Protein AF-A0A172TV14-F1 (afdb_monomer_lite)

Secondary structure (DSSP, 8-state):
-EEEEEEEETTEEEEEEEEEEETTEEEEEEEEE--SSS-PPPSEEEEEE-SSSEEESSS-HHHHHHHHHHHHHHHHHT----

Foldseek 3Di:
DWDWAWAQDPNWTWIWIWDDPDVQKIKTATDDTPDDDPCDDDRIKIWGDDPPAIDIPDDDRRRNRRVVVRVVVCVVVVDDDD

Structure (mmCIF, N/CA/C/O backbone):
data_AF-A0A172TV14-F1
#
_entry.id   AF-A0A172TV14-F1
#
loop_
_atom_site.group_PDB
_atom_site.id
_atom_site.type_symbol
_atom_site.label_atom_id
_atom_site.label_alt_id
_atom_site.label_comp_id
_atom_site.label_asym_id
_atom_site.label_entity_id
_atom_site.label_seq_id
_atom_site.pdbx_PDB_ins_code
_atom_site.Cartn_x
_atom_site.Cartn_y
_atom_site.Cartn_z
_atom_site.occupancy
_atom_site.B_iso_or_equiv
_atom_site.auth_seq_id
_atom_site.auth_comp_id
_atom_site.auth_asym_id
_atom_site.auth_atom_id
_atom_site.pdbx_PDB_model_num
ATOM 1 N N . MET A 1 1 ? 12.690 5.290 -5.136 1.00 83.12 1 MET A N 1
ATOM 2 C CA . MET A 1 1 ? 11.343 5.900 -5.087 1.00 83.12 1 MET A CA 1
ATOM 3 C C . MET A 1 1 ? 10.775 5.656 -3.704 1.00 83.12 1 MET A C 1
ATOM 5 O O . MET A 1 1 ? 10.834 4.519 -3.248 1.00 83.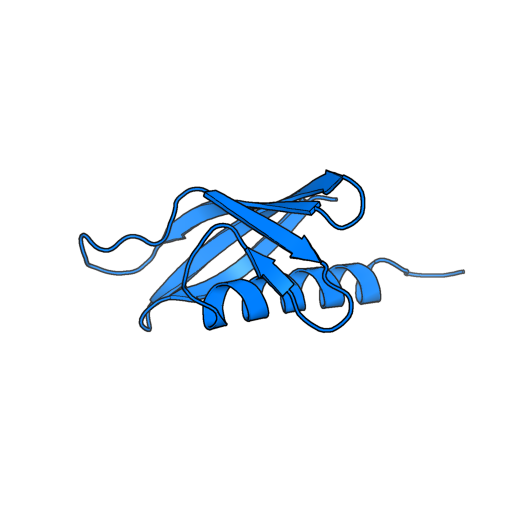12 1 MET A O 1
ATOM 9 N N . GLU A 1 2 ? 10.252 6.702 -3.072 1.00 89.38 2 GLU A N 1
ATOM 10 C CA . GLU A 1 2 ? 9.466 6.616 -1.840 1.00 89.38 2 GLU A CA 1
ATOM 11 C C . GLU A 1 2 ? 8.170 7.416 -2.043 1.00 89.38 2 GLU A C 1
ATOM 13 O O . GLU A 1 2 ? 8.196 8.508 -2.622 1.00 89.38 2 GLU A O 1
ATOM 18 N N . LEU A 1 3 ? 7.037 6.843 -1.639 1.00 94.38 3 LEU A N 1
ATOM 19 C CA . LEU A 1 3 ? 5.700 7.417 -1.791 1.00 94.38 3 LEU A CA 1
ATOM 20 C C . LEU A 1 3 ? 4.895 7.170 -0.520 1.00 94.38 3 LEU A C 1
ATOM 22 O O . LEU A 1 3 ? 4.930 6.076 0.025 1.00 94.38 3 LEU A O 1
ATOM 26 N N . LYS A 1 4 ? 4.110 8.155 -0.085 1.00 96.12 4 LYS A N 1
ATOM 27 C CA . LYS A 1 4 ? 3.092 7.947 0.946 1.00 96.12 4 LYS A CA 1
ATOM 28 C C . LYS A 1 4 ? 1.733 7.767 0.284 1.00 96.12 4 LYS A C 1
ATOM 30 O O . LYS A 1 4 ? 1.390 8.543 -0.605 1.00 96.12 4 LYS A O 1
ATOM 35 N N . ALA A 1 5 ? 0.982 6.767 0.724 1.00 96.12 5 ALA A N 1
ATOM 36 C CA . ALA A 1 5 ? -0.364 6.487 0.246 1.00 96.12 5 ALA A CA 1
ATOM 37 C C . ALA A 1 5 ? -1.313 6.311 1.432 1.00 96.12 5 ALA A C 1
ATOM 39 O O . ALA A 1 5 ? -0.925 5.779 2.474 1.00 96.12 5 ALA A O 1
ATOM 40 N N . VAL A 1 6 ? -2.553 6.756 1.260 1.00 96.25 6 VAL A N 1
ATOM 41 C CA . VAL A 1 6 ? -3.641 6.507 2.206 1.00 96.25 6 VAL A CA 1
ATOM 42 C C . VAL A 1 6 ? -4.631 5.590 1.514 1.00 96.25 6 VAL A C 1
ATOM 44 O O . VAL A 1 6 ? -5.039 5.879 0.392 1.00 96.25 6 VAL A O 1
ATOM 47 N N . VAL A 1 7 ? -4.980 4.493 2.173 1.00 94.69 7 VAL A N 1
ATOM 48 C CA . VAL A 1 7 ? -5.927 3.496 1.666 1.00 94.69 7 VAL A CA 1
ATOM 49 C C . VAL A 1 7 ? -7.006 3.233 2.696 1.00 94.69 7 VAL A C 1
ATOM 51 O O . VAL A 1 7 ? -6.766 3.348 3.904 1.00 94.69 7 VAL A O 1
ATOM 54 N N . MET A 1 8 ? -8.196 2.882 2.226 1.00 93.62 8 MET A N 1
ATOM 55 C CA . MET A 1 8 ? -9.301 2.550 3.116 1.00 93.62 8 MET A CA 1
ATOM 56 C C . MET A 1 8 ? -9.226 1.074 3.489 1.00 93.62 8 MET A C 1
ATOM 58 O O . MET A 1 8 ? -9.366 0.200 2.641 1.00 93.62 8 MET A O 1
ATOM 62 N N . TYR A 1 9 ? -9.050 0.783 4.776 1.00 91.31 9 TYR A N 1
ATOM 63 C CA . TYR A 1 9 ? -9.077 -0.577 5.297 1.00 91.31 9 TYR A CA 1
ATOM 64 C C . TYR A 1 9 ? -10.245 -0.729 6.263 1.00 91.31 9 TYR A C 1
ATOM 66 O O . TYR A 1 9 ? -10.281 -0.108 7.323 1.00 91.31 9 TYR A O 1
ATOM 74 N N . LYS A 1 10 ? -11.229 -1.556 5.887 1.00 90.06 10 LYS A N 1
ATOM 75 C CA . LYS A 1 10 ? -12.448 -1.801 6.687 1.00 90.06 10 LYS A CA 1
ATOM 76 C C . LYS A 1 10 ? -13.184 -0.515 7.095 1.00 90.06 10 LYS A C 1
ATOM 78 O O . LYS A 1 10 ? -13.756 -0.443 8.177 1.00 90.06 10 LYS A O 1
ATOM 83 N N . GLY A 1 11 ? -13.186 0.475 6.202 1.00 90.38 11 GLY A N 1
ATOM 84 C CA . GLY A 1 11 ? -13.848 1.764 6.413 1.00 90.38 11 GLY A CA 1
ATOM 85 C C . GLY A 1 11 ? -13.017 2.792 7.181 1.00 90.38 11 GLY A C 1
ATOM 86 O O . GLY A 1 11 ? -13.501 3.898 7.386 1.00 90.38 11 GLY A O 1
ATOM 87 N N . GLU A 1 12 ? -11.778 2.467 7.551 1.00 93.94 12 GLU A N 1
ATOM 88 C CA . GLU A 1 12 ? -10.899 3.345 8.324 1.00 93.94 12 GLU A CA 1
ATOM 89 C C . GLU A 1 12 ? -9.605 3.664 7.545 1.00 93.94 12 GLU A C 1
ATOM 91 O O . GLU A 1 12 ? -9.087 2.793 6.834 1.00 93.94 12 GLU A O 1
ATOM 96 N N . PRO A 1 13 ? -9.040 4.880 7.669 1.00 94.62 13 PRO A N 1
ATOM 97 C CA . PRO A 1 13 ? -7.814 5.256 6.968 1.00 94.62 13 PRO A CA 1
ATOM 98 C C . PRO A 1 13 ? -6.574 4.507 7.473 1.00 94.62 13 PRO A C 1
ATOM 100 O O . PRO A 1 13 ? -6.250 4.522 8.668 1.00 94.62 13 PRO A O 1
ATOM 103 N N . ALA A 1 14 ? -5.819 3.927 6.540 1.00 95.75 14 ALA A N 1
ATOM 104 C CA . ALA A 1 14 ? -4.500 3.352 6.770 1.00 95.75 14 ALA A CA 1
ATOM 105 C C . ALA A 1 14 ? -3.448 4.072 5.915 1.00 95.75 14 ALA A C 1
ATOM 107 O O . ALA A 1 14 ? -3.551 4.153 4.693 1.00 95.75 14 ALA A O 1
ATOM 108 N N . HIS A 1 15 ? -2.418 4.599 6.570 1.00 97.12 15 HIS A N 1
ATOM 109 C CA . HIS A 1 15 ? -1.334 5.356 5.952 1.00 97.12 15 HIS A CA 1
ATOM 110 C C . HIS A 1 15 ? -0.128 4.448 5.757 1.00 97.12 15 HIS A C 1
ATOM 112 O O . HIS A 1 15 ? 0.393 3.908 6.732 1.00 97.12 15 HIS A O 1
ATOM 118 N N . TYR A 1 16 ? 0.359 4.335 4.528 1.00 97.19 16 TYR A N 1
ATOM 119 C CA . TYR A 1 16 ? 1.503 3.508 4.158 1.00 97.19 16 TYR A CA 1
ATOM 120 C C . TYR A 1 16 ? 2.641 4.349 3.570 1.00 97.19 16 TYR A C 1
ATOM 122 O O . TYR A 1 16 ? 2.398 5.271 2.791 1.00 97.19 16 TYR A O 1
ATOM 130 N N . SER A 1 17 ? 3.888 4.006 3.907 1.00 97.12 17 SER A N 1
ATOM 131 C CA . SER A 1 17 ? 5.071 4.382 3.123 1.00 97.12 17 SER A CA 1
ATOM 132 C C . SER A 1 17 ? 5.413 3.240 2.179 1.00 97.12 17 SER A C 1
ATOM 134 O O . SER A 1 17 ? 5.606 2.109 2.616 1.00 97.12 17 SER A O 1
ATOM 136 N N . ILE A 1 18 ? 5.473 3.534 0.889 1.00 96.50 18 ILE A N 1
ATOM 137 C CA . ILE A 1 18 ? 5.773 2.594 -0.179 1.00 96.50 18 ILE A CA 1
ATOM 138 C C . ILE A 1 18 ? 7.187 2.871 -0.672 1.00 96.50 18 ILE A C 1
ATOM 140 O O . ILE A 1 18 ? 7.481 3.957 -1.180 1.00 96.50 18 ILE A O 1
ATOM 144 N N . T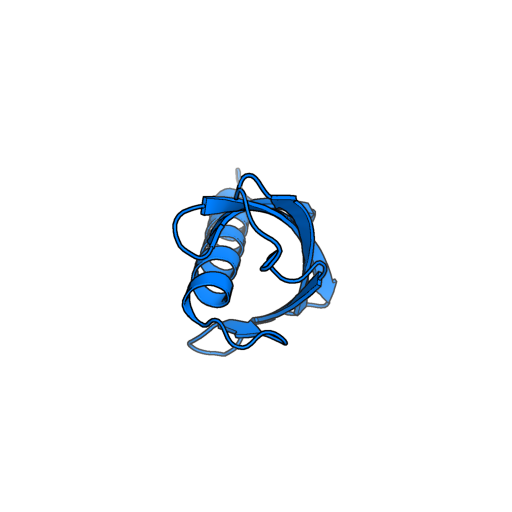HR A 1 19 ? 8.048 1.867 -0.581 1.00 96.25 19 THR A N 1
ATOM 145 C CA . THR A 1 19 ? 9.411 1.903 -1.109 1.00 96.25 19 THR A CA 1
ATOM 146 C C . THR A 1 19 ? 9.561 0.898 -2.244 1.00 96.25 19 THR A C 1
ATOM 148 O O . THR A 1 19 ? 8.965 -0.177 -2.236 1.00 96.25 19 THR A O 1
ATOM 151 N N . SER A 1 20 ? 10.340 1.251 -3.269 1.00 93.81 20 SER A N 1
ATOM 152 C CA . SER A 1 20 ? 10.710 0.297 -4.322 1.00 93.81 20 SER A CA 1
ATOM 153 C C . SER A 1 20 ? 11.932 -0.499 -3.877 1.00 93.81 20 SER A C 1
ATOM 155 O O . SER A 1 20 ? 12.970 0.092 -3.585 1.00 93.81 20 SER A O 1
ATOM 157 N N . GLU A 1 21 ? 11.814 -1.826 -3.848 1.00 90.38 21 GLU A N 1
ATOM 158 C CA . GLU A 1 21 ? 12.948 -2.718 -3.579 1.00 90.38 21 GLU A CA 1
ATOM 159 C C . GLU A 1 21 ? 13.673 -3.085 -4.877 1.00 90.38 21 GLU A C 1
ATOM 161 O O . GLU A 1 21 ? 14.899 -3.025 -4.966 1.00 90.38 21 GLU A O 1
ATOM 166 N N . LYS A 1 22 ? 12.903 -3.466 -5.904 1.00 89.25 22 LYS A N 1
ATOM 167 C CA . LYS A 1 22 ? 13.384 -3.833 -7.244 1.00 89.25 22 LYS A CA 1
ATOM 168 C C . LYS A 1 22 ? 12.365 -3.399 -8.294 1.00 89.25 22 LYS A C 1
ATOM 170 O O . LYS A 1 22 ? 11.251 -2.986 -7.972 1.00 89.25 22 LYS A O 1
ATOM 175 N N . ARG A 1 23 ? 12.719 -3.516 -9.578 1.00 87.62 23 ARG A N 1
ATOM 176 C CA . ARG A 1 23 ? 11.810 -3.178 -10.682 1.00 87.62 23 ARG A CA 1
ATOM 177 C C . ARG A 1 23 ? 10.516 -3.994 -10.575 1.00 87.62 23 ARG A C 1
ATOM 179 O O . ARG A 1 23 ? 10.544 -5.212 -10.706 1.00 87.62 23 ARG A O 1
ATOM 186 N N . GLY A 1 24 ? 9.398 -3.304 -10.349 1.00 90.69 24 GLY A N 1
ATOM 187 C CA . GLY A 1 24 ? 8.079 -3.923 -10.203 1.00 90.69 24 GLY A CA 1
ATOM 188 C C . GLY A 1 24 ? 7.803 -4.560 -8.836 1.00 90.69 24 GLY A C 1
ATOM 189 O O . GLY A 1 24 ? 6.749 -5.166 -8.688 1.00 90.69 24 GLY A O 1
ATOM 190 N N . ILE A 1 25 ? 8.701 -4.423 -7.852 1.00 94.62 25 ILE A N 1
ATOM 191 C CA . ILE A 1 25 ? 8.534 -4.945 -6.488 1.00 94.62 25 ILE A CA 1
ATOM 192 C C . ILE A 1 25 ? 8.601 -3.784 -5.496 1.00 94.62 25 ILE A C 1
ATOM 194 O O . ILE A 1 25 ? 9.571 -3.017 -5.476 1.00 94.62 25 ILE A O 1
ATOM 198 N N . PHE A 1 26 ? 7.569 -3.674 -4.668 1.00 96.00 26 PHE A N 1
ATOM 199 C CA . PHE A 1 26 ? 7.378 -2.587 -3.720 1.00 96.00 26 PHE A CA 1
ATOM 200 C C . PHE A 1 26 ? 7.034 -3.134 -2.342 1.00 96.00 26 PHE A C 1
ATOM 202 O O . PHE A 1 26 ? 6.346 -4.145 -2.221 1.00 96.00 26 PHE A O 1
ATOM 209 N N . ASN A 1 27 ? 7.480 -2.440 -1.306 1.00 96.88 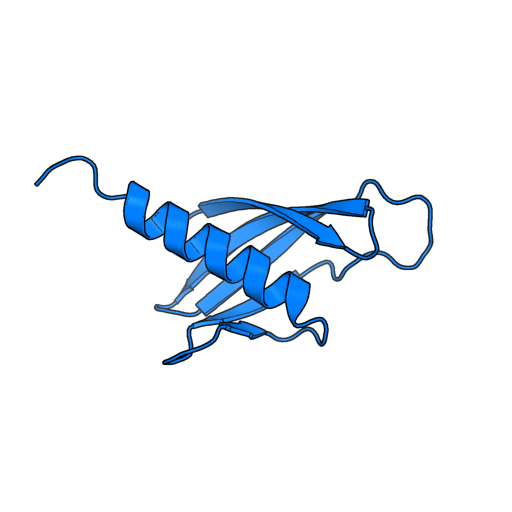27 ASN A N 1
ATOM 210 C CA . ASN A 1 27 ? 7.151 -2.744 0.075 1.00 96.88 27 ASN A CA 1
ATOM 211 C C . ASN A 1 27 ? 6.363 -1.575 0.657 1.00 96.88 27 ASN A C 1
ATOM 213 O O . ASN A 1 27 ? 6.855 -0.448 0.692 1.00 96.88 27 ASN A O 1
ATOM 217 N N . ALA A 1 28 ? 5.127 -1.836 1.068 1.00 96.94 28 ALA A N 1
ATOM 218 C CA . ALA A 1 28 ? 4.271 -0.871 1.733 1.00 96.94 28 ALA A CA 1
ATOM 219 C C . ALA A 1 28 ? 4.312 -1.119 3.241 1.00 96.94 28 ALA A C 1
ATOM 221 O O . ALA A 1 28 ? 3.800 -2.126 3.726 1.00 96.94 28 ALA A O 1
ATOM 222 N N . ARG A 1 29 ? 4.898 -0.187 3.990 1.00 97.00 29 ARG A N 1
ATOM 223 C CA . ARG A 1 29 ? 4.984 -0.220 5.449 1.00 97.00 29 ARG A CA 1
ATOM 224 C C . ARG A 1 29 ? 3.940 0.694 6.076 1.00 97.00 29 ARG A C 1
ATOM 226 O O . ARG A 1 29 ? 3.890 1.879 5.752 1.00 97.00 29 ARG A O 1
ATOM 233 N N . LEU A 1 30 ? 3.135 0.160 6.986 1.00 96.44 30 LEU A N 1
ATOM 234 C CA . LEU A 1 30 ? 2.143 0.923 7.732 1.00 96.44 30 LEU A CA 1
ATOM 235 C C . LEU A 1 30 ? 2.848 1.965 8.606 1.00 96.44 30 LEU A C 1
ATOM 237 O O . LEU A 1 30 ? 3.742 1.646 9.388 1.00 96.44 30 LEU A O 1
ATOM 241 N N . LEU A 1 31 ? 2.431 3.217 8.467 1.00 96.00 31 LEU A N 1
ATOM 242 C CA . LEU A 1 31 ? 2.876 4.339 9.289 1.00 96.00 31 LEU A CA 1
ATOM 243 C C . LEU A 1 31 ? 1.878 4.632 10.403 1.00 96.00 31 LEU A C 1
ATOM 245 O O . LEU A 1 31 ? 2.262 4.897 11.539 1.00 96.00 31 LEU A O 1
ATOM 249 N N . LYS A 1 32 ? 0.590 4.635 10.054 1.00 94.75 32 LYS A N 1
ATOM 250 C CA . LYS A 1 32 ? -0.498 5.014 10.951 1.00 94.75 32 LYS A CA 1
ATOM 251 C C . LYS A 1 32 ? -1.787 4.340 10.505 1.00 94.75 32 LYS A C 1
ATOM 253 O O . LYS A 1 32 ? -2.074 4.286 9.315 1.00 94.75 32 LYS A O 1
ATOM 258 N N . TYR A 1 33 ? -2.583 3.889 11.461 1.00 94.62 33 TYR A N 1
ATOM 259 C CA . TYR A 1 33 ? -3.948 3.431 11.235 1.00 94.62 33 TYR A CA 1
ATOM 260 C C . TYR A 1 33 ? -4.878 4.187 12.180 1.00 94.62 33 TYR A C 1
ATOM 262 O O . TYR A 1 33 ? -4.562 4.332 13.359 1.00 94.62 33 TYR A O 1
ATOM 270 N N . GLU A 1 34 ? -5.986 4.710 11.658 1.00 92.88 34 GLU A N 1
ATOM 271 C CA . GLU A 1 34 ? -6.915 5.555 12.425 1.00 92.88 34 GLU A CA 1
ATOM 272 C C . GLU A 1 34 ? -8.138 4.791 12.954 1.00 92.88 34 GLU A C 1
ATOM 274 O O . GLU A 1 34 ? -8.970 5.363 13.655 1.00 92.88 34 GLU A O 1
ATOM 279 N N . GLY A 1 35 ? -8.225 3.484 12.691 1.00 88.94 35 GLY A N 1
ATOM 280 C CA . GLY A 1 35 ? -9.333 2.659 13.161 1.00 88.94 35 GLY A CA 1
ATOM 281 C C . GLY A 1 35 ? -9.265 2.306 14.650 1.00 88.94 35 GLY A C 1
ATOM 282 O O . GLY A 1 35 ? -8.199 2.144 15.243 1.00 88.94 35 GLY A O 1
ATOM 283 N N . LYS A 1 36 ? -10.441 2.119 15.259 1.00 78.38 36 LYS A N 1
ATOM 284 C CA . LYS A 1 36 ? -10.617 1.953 16.716 1.00 78.38 36 LYS A CA 1
ATOM 285 C C . LYS A 1 36 ? -10.343 0.546 17.285 1.00 78.38 36 LYS A C 1
ATOM 287 O O . LYS A 1 36 ? -10.547 0.348 18.476 1.00 78.38 36 LYS A O 1
ATOM 292 N N . ASN A 1 37 ? -9.926 -0.444 16.485 1.00 68.75 37 ASN A N 1
ATOM 293 C CA . ASN A 1 37 ? -9.986 -1.867 16.878 1.00 68.75 37 ASN A CA 1
ATOM 294 C C . ASN A 1 37 ? -8.719 -2.698 16.598 1.00 68.75 37 ASN A C 1
ATOM 296 O O . ASN A 1 37 ? -7.965 -2.419 15.670 1.00 68.75 37 ASN A O 1
ATOM 300 N N . ALA A 1 38 ? -8.597 -3.818 17.333 1.00 63.53 38 ALA A N 1
ATOM 301 C CA . ALA A 1 38 ? -7.540 -4.849 17.300 1.00 63.53 38 ALA A CA 1
ATOM 302 C C . ALA A 1 38 ? -7.333 -5.584 15.955 1.00 63.53 38 ALA A C 1
ATOM 304 O O . ALA A 1 38 ? -6.536 -6.513 15.863 1.00 63.53 38 ALA A O 1
ATOM 305 N N . LYS A 1 39 ? -8.058 -5.195 14.905 1.00 76.75 39 LYS A N 1
ATOM 306 C CA . LYS A 1 39 ? -7.838 -5.674 13.538 1.00 76.75 39 LYS A CA 1
ATOM 307 C C . LYS A 1 39 ? -7.071 -4.596 12.795 1.00 76.75 39 LYS A C 1
ATOM 309 O O . LYS A 1 39 ? -7.622 -3.976 11.894 1.00 76.75 39 LYS A O 1
ATOM 314 N N . THR A 1 40 ? -5.844 -4.330 13.224 1.00 86.06 40 THR A N 1
ATOM 315 C CA . THR A 1 40 ? -4.939 -3.452 12.486 1.00 86.06 40 THR A CA 1
ATOM 316 C C . THR A 1 40 ? -4.674 -4.051 11.102 1.00 86.06 40 THR A C 1
ATOM 318 O O . THR A 1 40 ? -4.713 -5.278 10.933 1.00 86.06 40 THR A O 1
ATOM 321 N N . PRO A 1 41 ? -4.482 -3.217 10.074 1.00 91.12 41 PRO A N 1
ATOM 322 C CA . PRO A 1 41 ? -4.014 -3.716 8.795 1.00 91.12 41 PRO A CA 1
ATOM 323 C C . PRO A 1 41 ? -2.557 -4.198 8.942 1.00 91.12 41 PRO A C 1
ATOM 325 O O . PRO A 1 41 ? -1.895 -3.870 9.933 1.00 91.12 41 PRO A O 1
ATOM 328 N N . PRO A 1 42 ? -2.034 -4.983 7.990 1.00 92.00 42 PRO A N 1
ATOM 329 C CA . PRO A 1 42 ? -0.668 -5.482 8.072 1.00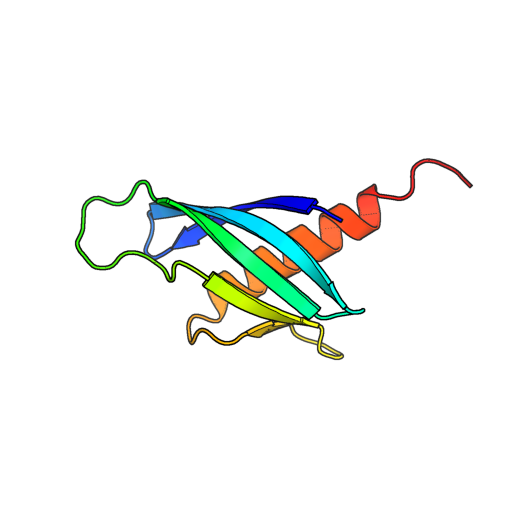 92.00 42 PRO A CA 1
ATOM 330 C C . PRO A 1 42 ? 0.348 -4.350 8.153 1.00 92.00 42 PRO A C 1
ATOM 332 O O . PRO A 1 42 ? 0.247 -3.356 7.428 1.00 92.00 42 PRO A O 1
ATOM 335 N N . GLU A 1 43 ? 1.362 -4.550 8.992 1.00 94.56 43 GLU A N 1
ATOM 336 C CA . GLU A 1 43 ? 2.463 -3.601 9.162 1.00 94.56 43 GLU A CA 1
ATOM 337 C C . GLU A 1 43 ? 3.341 -3.482 7.917 1.00 94.56 43 GLU A C 1
ATOM 339 O O . GLU A 1 43 ? 3.925 -2.431 7.668 1.00 94.56 43 GLU A O 1
ATOM 344 N N . SER A 1 44 ? 3.448 -4.556 7.138 1.00 95.25 44 SER A N 1
ATOM 345 C CA . SER A 1 44 ? 4.194 -4.590 5.888 1.00 95.25 44 SER A CA 1
ATOM 346 C C . SER A 1 44 ? 3.442 -5.433 4.870 1.00 95.25 44 SER A C 1
ATOM 348 O O . SER A 1 44 ? 2.923 -6.504 5.187 1.00 95.25 44 SER A O 1
ATOM 350 N N . ILE A 1 45 ? 3.372 -4.920 3.648 1.00 96.06 45 ILE A N 1
ATOM 351 C CA . ILE A 1 45 ? 2.759 -5.578 2.506 1.00 96.06 45 ILE A CA 1
ATOM 352 C C . ILE A 1 45 ? 3.763 -5.514 1.359 1.00 96.06 45 ILE A C 1
ATOM 354 O O . ILE A 1 45 ? 4.046 -4.445 0.821 1.00 96.06 45 ILE A O 1
ATOM 358 N N . LEU A 1 46 ? 4.282 -6.670 0.953 1.00 96.06 46 LEU A N 1
ATOM 359 C CA . LEU A 1 46 ? 4.966 -6.806 -0.328 1.00 96.06 46 LEU A CA 1
ATOM 360 C C . LEU A 1 46 ? 3.932 -6.735 -1.452 1.00 96.06 46 LEU A C 1
ATOM 362 O O . LEU A 1 46 ? 2.944 -7.470 -1.408 1.00 96.06 46 LEU A O 1
ATOM 366 N N . ILE A 1 47 ? 4.180 -5.886 -2.443 1.00 95.38 47 ILE A N 1
ATOM 367 C CA . ILE A 1 47 ? 3.326 -5.643 -3.603 1.00 95.38 47 ILE A CA 1
ATOM 368 C C . ILE A 1 47 ? 4.159 -5.842 -4.867 1.00 95.38 47 ILE A C 1
ATOM 370 O O . ILE A 1 47 ? 5.266 -5.315 -4.994 1.00 95.38 47 ILE A O 1
ATOM 374 N N . VAL A 1 48 ? 3.618 -6.588 -5.824 1.00 95.44 48 VAL A N 1
ATOM 375 C CA . VAL A 1 48 ? 4.284 -6.906 -7.085 1.00 95.44 48 VAL A CA 1
ATOM 376 C C . VAL A 1 48 ? 3.417 -6.465 -8.256 1.00 95.44 48 VAL A C 1
ATOM 378 O O . VAL A 1 48 ? 2.213 -6.726 -8.315 1.00 95.44 48 VAL A O 1
ATOM 381 N N . ARG A 1 49 ? 4.046 -5.790 -9.219 1.00 92.94 49 ARG A N 1
ATOM 382 C CA . ARG A 1 49 ? 3.411 -5.410 -10.476 1.00 92.94 49 ARG A CA 1
ATOM 383 C C . ARG A 1 49 ? 3.329 -6.625 -11.397 1.00 92.94 49 ARG A C 1
ATOM 385 O O . ARG A 1 49 ? 4.333 -7.032 -11.977 1.00 92.94 49 ARG A O 1
ATOM 392 N N . GLY A 1 50 ? 2.128 -7.173 -11.560 1.00 89.31 50 GLY A N 1
ATOM 393 C CA . GLY A 1 50 ? 1.820 -8.123 -12.626 1.00 89.31 50 GLY A CA 1
ATOM 394 C C . GLY A 1 50 ? 1.574 -7.429 -13.971 1.00 89.31 50 GLY A C 1
ATOM 395 O O . GLY A 1 50 ? 1.644 -6.206 -14.093 1.00 89.31 50 GLY A O 1
ATOM 396 N N . ILE A 1 51 ? 1.247 -8.218 -14.998 1.00 84.88 51 ILE A N 1
ATOM 397 C CA . ILE A 1 51 ? 0.988 -7.704 -16.357 1.00 84.88 51 ILE A CA 1
ATOM 398 C C . ILE A 1 51 ? -0.307 -6.875 -16.403 1.00 84.88 51 ILE A C 1
ATOM 400 O O . ILE A 1 51 ? -0.365 -5.858 -17.088 1.00 84.88 51 ILE A O 1
ATOM 404 N N . ARG A 1 52 ? -1.353 -7.312 -15.686 1.00 86.25 52 ARG A N 1
ATOM 405 C CA . ARG A 1 52 ? -2.695 -6.691 -15.716 1.00 86.25 52 ARG A CA 1
ATOM 406 C C . ARG A 1 52 ? -3.246 -6.296 -14.349 1.00 86.25 52 ARG A C 1
ATOM 408 O O . ARG A 1 52 ? -4.233 -5.579 -14.287 1.00 86.25 52 ARG A O 1
ATOM 415 N N . HIS A 1 53 ? -2.647 -6.790 -13.276 1.00 90.19 53 HIS A N 1
ATOM 416 C CA . HIS A 1 53 ? -3.122 -6.584 -11.916 1.00 90.19 53 HIS A CA 1
ATOM 417 C C . HIS A 1 53 ? -1.934 -6.478 -10.967 1.00 90.19 53 HIS A C 1
ATOM 419 O O . HIS A 1 53 ? -0.823 -6.924 -11.272 1.00 90.19 53 HIS A O 1
ATOM 425 N N . TRP A 1 54 ? -2.184 -5.870 -9.818 1.00 94.12 54 TRP A N 1
ATOM 426 C CA . TRP A 1 54 ? -1.258 -5.857 -8.701 1.00 94.12 54 TRP A CA 1
ATOM 427 C C . TRP A 1 54 ? -1.515 -7.089 -7.837 1.00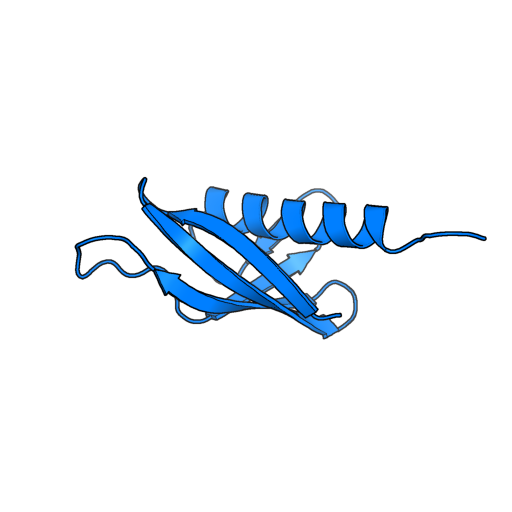 94.12 54 TRP A C 1
ATOM 429 O O . TRP A 1 54 ? -2.664 -7.444 -7.586 1.00 94.12 54 TRP A O 1
ATOM 439 N N . THR A 1 55 ? -0.452 -7.761 -7.411 1.00 94.62 55 THR A N 1
ATOM 440 C CA . THR A 1 55 ? -0.528 -8.842 -6.422 1.00 94.62 55 THR A CA 1
ATOM 441 C C . THR A 1 55 ? 0.192 -8.415 -5.157 1.00 94.62 55 THR A C 1
ATOM 443 O O . THR A 1 55 ? 1.037 -7.520 -5.184 1.00 94.62 55 THR A O 1
ATOM 446 N N . GLY A 1 56 ? -0.130 -9.046 -4.033 1.00 93.12 56 GLY A N 1
ATOM 447 C CA . GLY A 1 56 ? 0.569 -8.767 -2.793 1.00 93.12 56 GLY A CA 1
ATOM 448 C C . GLY A 1 56 ? 0.576 -9.939 -1.831 1.00 93.12 56 GLY A C 1
ATOM 449 O O . GLY A 1 56 ? -0.174 -10.898 -1.974 1.00 93.12 56 GLY A O 1
ATOM 450 N N . SER A 1 57 ? 1.445 -9.832 -0.834 1.00 92.44 57 SER A N 1
ATOM 451 C CA . SER A 1 57 ? 1.577 -10.782 0.282 1.00 92.44 57 SER A CA 1
ATOM 452 C C . SER A 1 57 ? 0.381 -10.790 1.243 1.00 92.44 57 SER A C 1
ATOM 454 O O . SER A 1 57 ? 0.347 -11.594 2.172 1.00 92.44 57 SER A O 1
ATOM 456 N N . TYR A 1 58 ? -0.599 -9.909 1.029 1.00 91.31 58 TYR A N 1
ATOM 457 C CA . TYR A 1 58 ? -1.775 -9.761 1.871 1.00 91.31 58 TYR A CA 1
AT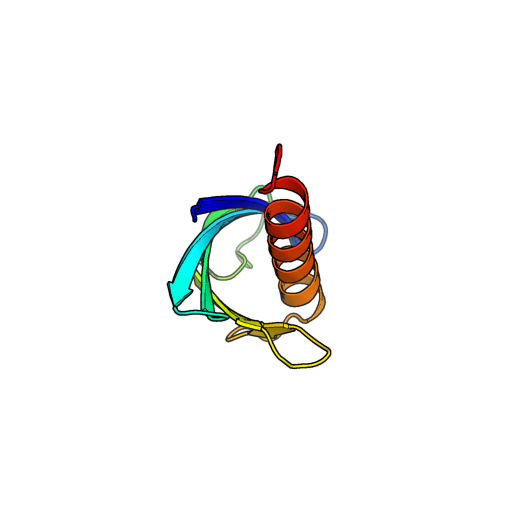OM 458 C C . TYR A 1 58 ? -3.070 -10.020 1.101 1.00 91.31 58 TYR A C 1
ATOM 460 O O . TYR A 1 58 ? -3.231 -9.572 -0.033 1.00 91.31 58 TYR A O 1
ATOM 468 N N . ASN A 1 59 ? -4.006 -10.722 1.742 1.00 87.00 59 ASN A N 1
ATOM 469 C CA . ASN A 1 59 ? -5.229 -11.225 1.117 1.00 87.00 59 ASN A CA 1
ATOM 470 C C . ASN A 1 59 ? -6.418 -10.254 1.238 1.00 87.00 59 ASN A C 1
ATOM 472 O O . ASN A 1 59 ? -7.516 -10.649 1.616 1.00 87.00 59 ASN A O 1
ATOM 476 N N . GLU A 1 60 ? -6.186 -8.977 0.943 1.00 88.69 60 GLU A N 1
ATOM 477 C CA . GLU A 1 60 ? -7.235 -7.956 0.822 1.00 88.69 60 GLU A CA 1
ATOM 478 C C . GLU A 1 60 ? -7.050 -7.242 -0.526 1.00 88.69 60 GLU A C 1
ATOM 480 O O . GLU A 1 60 ? -6.311 -6.256 -0.607 1.00 88.69 60 GLU A O 1
ATOM 485 N N . PRO A 1 61 ? -7.675 -7.749 -1.608 1.00 90.25 61 PRO A N 1
ATOM 486 C CA . PRO A 1 61 ? -7.438 -7.267 -2.971 1.00 90.25 61 PRO A CA 1
ATOM 487 C C . PRO A 1 61 ? -7.655 -5.761 -3.139 1.00 90.25 61 PRO A C 1
ATOM 489 O O . PRO A 1 61 ? -6.885 -5.112 -3.839 1.00 90.25 61 PRO A O 1
ATOM 492 N N . HIS A 1 62 ? -8.641 -5.192 -2.434 1.00 91.25 62 HIS A N 1
ATOM 493 C CA . HIS A 1 62 ? -8.925 -3.756 -2.467 1.00 91.25 62 HIS A CA 1
ATOM 494 C C . HIS A 1 62 ? -7.723 -2.914 -2.008 1.00 91.25 62 HIS A C 1
ATOM 496 O O . HIS A 1 62 ? -7.345 -1.962 -2.687 1.00 91.25 62 HIS A O 1
ATOM 502 N N . VAL A 1 63 ? -7.058 -3.314 -0.917 1.00 93.25 63 VAL A N 1
ATOM 503 C CA . VAL A 1 63 ? -5.858 -2.633 -0.405 1.00 93.25 63 VAL A CA 1
ATOM 504 C C . VAL A 1 63 ? -4.724 -2.719 -1.424 1.00 93.25 63 VAL A C 1
ATOM 506 O O . VAL A 1 63 ? -4.061 -1.722 -1.701 1.00 93.25 63 VAL A O 1
ATOM 509 N N . ILE A 1 64 ? -4.505 -3.900 -2.009 1.00 95.50 64 ILE A N 1
ATOM 510 C CA . ILE A 1 64 ? -3.445 -4.114 -3.004 1.00 95.50 64 ILE A CA 1
ATOM 511 C C . ILE A 1 64 ? -3.674 -3.252 -4.250 1.00 95.50 64 ILE A C 1
ATOM 513 O O . ILE A 1 64 ? -2.737 -2.636 -4.758 1.00 95.50 64 ILE A O 1
ATOM 517 N N . GLU A 1 65 ? -4.912 -3.181 -4.733 1.00 94.25 65 GLU A N 1
ATOM 518 C CA . GLU A 1 65 ? -5.274 -2.370 -5.893 1.00 94.25 65 GLU A CA 1
ATOM 519 C C . GLU A 1 65 ? -5.157 -0.866 -5.631 1.00 94.25 65 GLU A C 1
ATOM 521 O O . GLU A 1 65 ? -4.702 -0.138 -6.514 1.00 94.25 65 GLU A O 1
ATOM 526 N N . GLU A 1 66 ? -5.558 -0.382 -4.453 1.00 95.00 66 GLU A N 1
ATOM 527 C CA . GLU A 1 66 ? -5.414 1.032 -4.081 1.00 95.00 66 GLU A CA 1
ATOM 528 C C . GLU A 1 66 ? -3.939 1.433 -3.960 1.00 95.00 66 GLU A C 1
ATOM 530 O O . GLU A 1 66 ? -3.518 2.432 -4.549 1.00 95.00 66 GLU A O 1
ATOM 535 N N . LEU A 1 67 ? -3.120 0.620 -3.281 1.00 95.06 67 LEU A N 1
ATOM 536 C CA . LEU A 1 67 ? -1.675 0.859 -3.184 1.00 95.06 67 LEU A CA 1
ATOM 537 C C . LEU A 1 67 ? -1.007 0.804 -4.568 1.00 95.06 67 LEU A C 1
ATOM 539 O O . LEU A 1 67 ? -0.170 1.648 -4.891 1.00 95.06 67 LEU A O 1
ATOM 543 N N . GLY A 1 68 ? -1.409 -0.149 -5.411 1.00 94.75 68 GLY A N 1
ATOM 544 C CA . GLY A 1 68 ? -0.950 -0.262 -6.793 1.00 94.75 68 GLY A CA 1
ATOM 545 C C . GLY A 1 68 ? -1.287 0.968 -7.639 1.00 94.75 68 GLY A C 1
ATOM 546 O O . GLY A 1 68 ? -0.418 1.493 -8.337 1.00 94.75 68 GLY A O 1
ATOM 547 N N . ARG A 1 69 ? -2.519 1.481 -7.535 1.00 94.06 69 ARG A N 1
ATOM 548 C CA . ARG A 1 69 ? -2.944 2.721 -8.205 1.00 94.06 69 ARG A CA 1
ATOM 549 C C . ARG A 1 69 ? -2.114 3.924 -7.766 1.00 94.06 69 ARG A C 1
ATOM 551 O O . ARG A 1 69 ? -1.629 4.654 -8.626 1.00 94.06 69 ARG A O 1
ATOM 558 N N . ALA A 1 70 ? -1.860 4.077 -6.466 1.00 94.62 70 ALA A N 1
ATOM 559 C CA . ALA A 1 70 ? -1.016 5.158 -5.955 1.00 94.62 70 ALA A CA 1
ATOM 560 C C . ALA A 1 70 ? 0.408 5.114 -6.552 1.00 94.62 70 ALA A C 1
ATOM 562 O O . ALA A 1 70 ? 0.971 6.147 -6.923 1.00 94.62 70 ALA A O 1
ATOM 563 N N . ILE A 1 71 ? 0.984 3.915 -6.706 1.00 93.88 71 ILE A N 1
ATOM 564 C CA . ILE A 1 71 ? 2.290 3.723 -7.357 1.00 93.88 71 ILE A CA 1
ATOM 565 C C . ILE A 1 71 ? 2.234 4.124 -8.840 1.00 93.88 71 ILE A C 1
ATOM 567 O O . ILE A 1 71 ? 3.134 4.817 -9.320 1.00 93.88 71 ILE A O 1
ATOM 571 N N . GLU A 1 72 ? 1.199 3.708 -9.576 1.00 92.56 72 GLU A N 1
ATOM 572 C CA . GLU A 1 72 ? 1.021 4.068 -10.992 1.00 92.56 72 GLU A CA 1
ATOM 573 C C . GLU A 1 72 ? 0.872 5.578 -11.188 1.00 92.56 72 GLU A C 1
ATOM 575 O O . GLU A 1 72 ? 1.515 6.152 -12.067 1.00 92.56 72 GLU A O 1
ATOM 580 N N . GLU A 1 73 ? 0.064 6.231 -10.356 1.00 91.50 73 GLU A N 1
ATOM 581 C CA . GLU A 1 73 ? -0.138 7.679 -10.389 1.00 91.50 73 GLU A CA 1
ATOM 582 C C . GLU A 1 73 ? 1.157 8.432 -10.098 1.00 91.50 73 GLU A C 1
ATOM 584 O O . GLU A 1 73 ? 1.501 9.377 -10.815 1.00 91.50 73 GLU A O 1
ATOM 589 N N . ARG A 1 74 ? 1.934 7.984 -9.106 1.00 89.50 74 ARG A N 1
ATOM 590 C CA . ARG A 1 74 ? 3.234 8.585 -8.797 1.00 89.50 74 ARG A CA 1
ATOM 591 C C . ARG A 1 74 ? 4.250 8.398 -9.921 1.00 89.50 74 ARG A C 1
ATOM 593 O O . ARG A 1 74 ? 5.033 9.310 -10.169 1.00 89.50 74 ARG A O 1
ATOM 600 N N . ASN A 1 75 ? 4.240 7.250 -10.597 1.00 85.50 75 ASN A N 1
ATOM 601 C CA . ASN A 1 75 ? 5.106 7.002 -11.751 1.00 85.50 75 ASN A CA 1
ATOM 602 C C . ASN A 1 75 ? 4.685 7.833 -12.969 1.00 85.50 75 ASN A C 1
ATOM 604 O O . ASN A 1 75 ? 5.547 8.310 -13.695 1.00 85.50 75 ASN A O 1
ATOM 608 N N . ARG A 1 76 ? 3.379 8.059 -13.169 1.00 85.56 76 ARG A N 1
ATOM 609 C CA . ARG A 1 76 ? 2.854 8.918 -14.244 1.00 85.56 76 ARG A CA 1
ATOM 610 C C . ARG A 1 76 ? 3.167 10.398 -14.011 1.00 85.56 76 ARG A C 1
ATOM 612 O O . ARG A 1 76 ? 3.461 11.116 -14.953 1.00 85.56 76 ARG A O 1
ATOM 619 N N . THR A 1 77 ? 3.094 10.849 -12.761 1.00 80.31 77 THR A N 1
ATOM 620 C CA . THR A 1 77 ? 3.383 12.240 -12.351 1.00 80.31 77 THR A CA 1
ATOM 621 C C . THR A 1 77 ? 4.872 12.488 -12.085 1.00 80.31 77 THR A C 1
ATOM 623 O O . THR A 1 77 ? 5.287 13.626 -11.886 1.00 80.31 77 THR A O 1
ATOM 626 N N . GLY A 1 78 ? 5.682 11.426 -12.064 1.00 59.66 78 GLY A N 1
ATOM 627 C CA . GLY A 1 78 ? 7.126 11.452 -11.845 1.00 59.66 78 GLY A CA 1
ATOM 628 C C . GLY A 1 78 ? 7.958 11.831 -13.067 1.00 59.66 78 GLY A C 1
ATOM 629 O O . GLY A 1 78 ? 9.179 11.794 -12.956 1.00 59.66 78 GLY A O 1
ATOM 630 N N . ASP A 1 79 ? 7.321 12.216 -14.174 1.00 53.34 79 ASP A N 1
ATOM 631 C CA . ASP A 1 79 ? 7.977 12.756 -15.365 1.00 53.34 79 ASP A CA 1
ATOM 632 C C . ASP A 1 79 ? 7.551 14.222 -15.608 1.00 53.34 79 ASP A C 1
ATOM 634 O O . ASP A 1 79 ? 6.683 14.502 -16.439 1.00 53.34 79 ASP A O 1
ATOM 638 N N . PRO A 1 80 ? 8.077 15.198 -14.842 1.00 44.47 80 PRO A N 1
ATOM 639 C CA . PRO A 1 80 ? 8.088 16.579 -15.285 1.00 44.47 80 PRO A CA 1
ATOM 640 C C . PRO A 1 80 ? 9.279 16.785 -16.238 1.00 44.47 80 PRO A C 1
ATOM 642 O O . PRO A 1 80 ? 10.412 16.935 -15.789 1.00 44.47 80 PRO A O 1
ATOM 645 N N . ALA A 1 81 ? 8.962 16.860 -17.535 1.00 45.88 81 ALA A N 1
ATOM 646 C CA . ALA A 1 81 ? 9.778 17.373 -18.644 1.00 45.88 81 ALA A CA 1
ATOM 647 C C . ALA A 1 81 ? 10.955 16.501 -19.144 1.00 45.88 81 ALA A C 1
ATOM 649 O O . ALA A 1 81 ? 12.090 16.610 -18.680 1.00 45.88 81 ALA A O 1
ATOM 650 N N . SER A 1 82 ? 10.672 15.732 -20.205 1.00 39.69 82 SER A N 1
ATOM 651 C CA . SER A 1 82 ? 11.540 15.719 -21.398 1.00 39.69 82 SER A CA 1
ATOM 652 C C . SER A 1 82 ? 11.429 17.041 -22.157 1.00 39.69 82 SER A C 1
ATOM 654 O O . SER A 1 82 ? 10.340 17.658 -22.081 1.00 39.69 82 SER A O 1
#

Sequence (82 aa):
MELKAVVMYKGEPAHYSITSEKRGIFNARLLKYEGKNAKTPPESILIVRGIRHWTGSYNEPHVIEELGRAIEERNRTGDPAS

Radius of gyration: 12.79 Å; chains: 1; bounding box: 27×29×39 Å

pLDDT: mean 88.96, std 11.95, range [39.69, 97.19]

Organism: NCBI:txid1492898